Protein AF-V4IT43-F1 (afdb_monomer_lite)

pLDDT: mean 80.07, std 21.95, range [36.62, 98.19]

Secondary structure (DSSP, 8-state):
----PPP---------------------EEEEETTEEEEE-TTPPSSPEEEEEETTEEEEEETTT--EEEE---HHHHHHHHHHHHHHGGG-

Structure (mmCIF, N/CA/C/O backbone):
data_AF-V4IT43-F1
#
_entry.id   AF-V4IT43-F1
#
loop_
_atom_site.group_PDB
_atom_site.id
_atom_site.type_symbol
_atom_site.label_atom_id
_atom_site.label_alt_id
_atom_site.label_comp_id
_atom_site.label_asym_id
_atom_site.label_entity_id
_atom_site.label_seq_id
_atom_site.pdbx_PDB_ins_code
_atom_site.Cartn_x
_atom_site.Cartn_y
_atom_site.Cartn_z
_atom_site.occupancy
_atom_site.B_iso_or_equiv
_atom_site.auth_seq_id
_atom_site.auth_comp_id
_atom_site.auth_asym_id
_atom_site.auth_atom_id
_atom_site.pdbx_PDB_model_num
ATOM 1 N N . MET A 1 1 ? 55.456 -64.786 8.813 1.00 41.16 1 MET A N 1
ATOM 2 C CA . MET A 1 1 ? 55.637 -63.487 8.119 1.00 41.16 1 MET A CA 1
ATOM 3 C C . MET A 1 1 ? 54.254 -62.902 7.818 1.00 41.16 1 MET A C 1
ATOM 5 O O . MET A 1 1 ? 53.315 -63.683 7.744 1.00 41.16 1 MET A O 1
ATOM 9 N N . PRO A 1 2 ? 54.087 -61.571 7.830 1.00 40.28 2 PRO A N 1
ATOM 10 C CA . PRO A 1 2 ? 52.996 -60.909 8.546 1.00 40.28 2 PRO A CA 1
ATOM 11 C C . PRO A 1 2 ? 51.720 -60.626 7.739 1.00 40.28 2 PRO A C 1
ATOM 13 O O . PRO A 1 2 ? 51.755 -60.212 6.588 1.00 40.28 2 PRO A O 1
ATOM 16 N N . ASN A 1 3 ? 50.606 -60.780 8.454 1.00 42.78 3 ASN A N 1
ATOM 17 C CA . ASN A 1 3 ? 49.436 -59.904 8.557 1.00 42.78 3 ASN A CA 1
ATOM 18 C C . ASN A 1 3 ? 49.445 -58.603 7.717 1.00 42.78 3 ASN A C 1
ATOM 20 O O . ASN A 1 3 ? 50.279 -57.728 7.956 1.00 42.78 3 ASN A O 1
ATOM 24 N N . LYS A 1 4 ? 48.414 -58.396 6.885 1.00 51.75 4 LYS A N 1
ATOM 25 C CA . LYS A 1 4 ? 47.802 -57.072 6.674 1.00 51.75 4 LYS A CA 1
ATOM 26 C C . LYS A 1 4 ? 46.316 -57.224 6.319 1.00 51.75 4 LYS A C 1
ATOM 28 O O . LYS A 1 4 ? 45.947 -57.948 5.404 1.00 51.75 4 LYS A O 1
ATOM 33 N N . ARG A 1 5 ? 45.499 -56.559 7.138 1.00 51.50 5 ARG A N 1
ATOM 34 C CA . ARG A 1 5 ? 44.032 -56.452 7.133 1.00 51.50 5 ARG A CA 1
ATOM 35 C C . ARG A 1 5 ? 43.472 -55.984 5.778 1.00 51.50 5 ARG A C 1
ATOM 37 O O . ARG A 1 5 ? 44.201 -55.311 5.049 1.00 51.50 5 ARG A O 1
ATOM 44 N N . PRO A 1 6 ? 42.189 -56.267 5.470 1.00 41.56 6 PRO A N 1
ATOM 45 C CA . PRO A 1 6 ? 41.530 -55.696 4.301 1.00 41.56 6 PRO A CA 1
ATOM 46 C C . PRO A 1 6 ? 41.539 -54.166 4.380 1.00 41.56 6 PRO A C 1
ATOM 48 O O . PRO A 1 6 ? 41.307 -53.579 5.440 1.00 41.56 6 PRO A O 1
ATOM 51 N N . SER A 1 7 ? 41.864 -53.550 3.245 1.00 42.62 7 SER A N 1
ATOM 52 C CA . SER A 1 7 ? 41.902 -52.104 3.057 1.00 42.62 7 SER A CA 1
ATOM 53 C C . SER A 1 7 ? 40.521 -51.509 3.311 1.00 42.62 7 SER A C 1
ATOM 55 O O . SER A 1 7 ? 39.540 -51.892 2.679 1.00 42.62 7 SER A O 1
ATOM 57 N N . SER A 1 8 ? 40.465 -50.582 4.260 1.00 41.47 8 SER A N 1
ATOM 58 C CA . SER A 1 8 ? 39.340 -49.694 4.509 1.00 41.47 8 SER A CA 1
ATOM 59 C C . SER A 1 8 ? 39.145 -48.770 3.309 1.00 41.47 8 SER A C 1
ATOM 61 O O . SER A 1 8 ? 39.887 -47.800 3.167 1.00 41.47 8 SER A O 1
ATOM 63 N N . ASP A 1 9 ? 38.141 -49.041 2.482 1.00 45.88 9 ASP A N 1
ATOM 64 C CA . ASP A 1 9 ? 37.652 -48.085 1.485 1.00 45.88 9 ASP A CA 1
ATOM 65 C C . ASP A 1 9 ? 36.638 -47.133 2.140 1.00 45.88 9 ASP A C 1
ATOM 67 O O . ASP A 1 9 ? 35.435 -47.148 1.899 1.00 45.88 9 ASP A O 1
ATOM 71 N N . ALA A 1 10 ? 37.149 -46.368 3.103 1.00 44.19 10 ALA A N 1
ATOM 72 C CA . ALA A 1 10 ? 36.460 -45.246 3.722 1.00 44.19 10 ALA A CA 1
ATOM 73 C C . ALA A 1 10 ? 37.271 -43.986 3.419 1.00 44.19 10 ALA A C 1
ATOM 75 O O . ALA A 1 10 ? 37.743 -43.289 4.324 1.00 44.19 10 ALA A O 1
ATOM 76 N N . GLU A 1 11 ? 37.482 -43.731 2.127 1.00 39.47 11 GLU A N 1
ATOM 77 C CA . GLU A 1 11 ? 38.011 -42.458 1.685 1.00 39.47 11 GLU A CA 1
ATOM 78 C C . GLU A 1 11 ? 36.895 -41.414 1.715 1.00 39.47 11 GLU A C 1
ATOM 80 O O . GLU A 1 11 ? 35.802 -41.538 1.164 1.00 39.47 11 GLU A O 1
ATOM 85 N N . ARG A 1 12 ? 37.180 -40.399 2.516 1.00 48.41 12 ARG A N 1
ATOM 86 C CA . ARG A 1 12 ? 36.334 -39.264 2.823 1.00 48.41 12 ARG A CA 1
ATOM 87 C C . ARG A 1 12 ? 36.359 -38.291 1.646 1.00 48.41 12 ARG A C 1
ATOM 89 O O . ARG A 1 12 ? 37.419 -38.076 1.071 1.00 48.41 12 ARG A O 1
ATOM 96 N N . ARG A 1 13 ? 35.255 -37.540 1.534 1.00 46.50 13 ARG A N 1
ATOM 97 C CA . ARG A 1 13 ? 35.051 -36.252 0.828 1.00 46.50 13 ARG A CA 1
ATOM 98 C C . ARG A 1 13 ? 34.389 -36.385 -0.543 1.00 46.50 13 ARG A C 1
ATOM 100 O O . ARG A 1 13 ? 35.010 -36.787 -1.512 1.00 46.50 13 ARG A O 1
ATOM 107 N N . GLY A 1 14 ? 33.140 -35.926 -0.619 1.00 36.62 14 GLY A N 1
ATOM 108 C CA . GLY A 1 14 ? 32.460 -35.760 -1.900 1.00 36.62 14 GLY A CA 1
ATOM 109 C C . GLY A 1 14 ? 30.969 -35.461 -1.803 1.00 36.62 14 GLY A C 1
ATOM 110 O O . GLY A 1 14 ? 30.170 -36.232 -2.303 1.00 36.62 14 GLY A O 1
ATOM 111 N N . LEU A 1 15 ? 30.620 -34.329 -1.186 1.00 47.19 15 LEU A N 1
ATOM 112 C CA . LEU A 1 15 ? 29.449 -33.524 -1.553 1.00 47.19 15 LEU A CA 1
ATOM 113 C C . LEU A 1 15 ? 28.049 -34.167 -1.391 1.00 47.19 15 LEU A C 1
ATOM 115 O O . LEU A 1 15 ? 27.368 -34.501 -2.357 1.00 47.19 15 LEU A O 1
ATOM 119 N N . ALA A 1 16 ? 27.548 -34.199 -0.154 1.00 41.62 16 ALA A N 1
ATOM 120 C CA . ALA A 1 16 ? 26.106 -34.174 0.076 1.00 41.62 16 ALA A CA 1
ATOM 121 C C . ALA A 1 16 ? 25.573 -32.777 -0.305 1.00 41.62 16 ALA A C 1
ATOM 123 O O . ALA A 1 16 ? 25.529 -31.875 0.529 1.00 41.62 16 ALA A O 1
ATOM 124 N N . MET A 1 17 ? 25.210 -32.577 -1.577 1.00 47.16 17 MET A N 1
ATOM 125 C CA . MET A 1 17 ? 24.348 -31.459 -1.972 1.00 47.16 17 MET A CA 1
ATOM 126 C C . MET A 1 17 ? 22.928 -31.792 -1.532 1.00 47.16 17 MET A C 1
ATOM 128 O O . MET A 1 17 ? 22.118 -32.314 -2.297 1.00 47.16 17 MET A O 1
ATOM 132 N N . THR A 1 18 ? 22.636 -31.511 -0.268 1.00 47.00 18 THR A N 1
ATOM 133 C CA . THR A 1 18 ? 21.271 -31.381 0.224 1.00 47.00 18 THR A CA 1
ATOM 134 C C . THR A 1 18 ? 20.622 -30.274 -0.603 1.00 47.00 18 THR A C 1
ATOM 136 O O . THR A 1 18 ? 20.886 -29.095 -0.370 1.00 47.00 18 THR A O 1
ATOM 139 N N . LEU A 1 19 ? 19.826 -3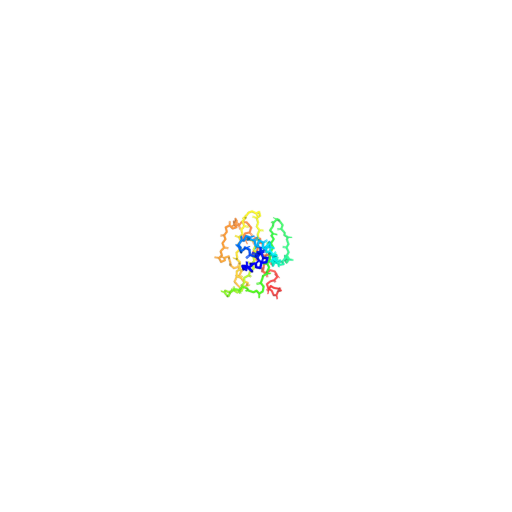0.631 -1.615 1.00 54.12 19 LEU A N 1
ATOM 140 C CA . LEU A 1 19 ? 18.935 -29.677 -2.267 1.00 54.12 19 LEU A CA 1
ATOM 141 C C . LEU A 1 19 ? 17.976 -29.197 -1.183 1.00 54.12 19 LEU A C 1
ATOM 143 O O . LEU A 1 19 ? 17.057 -29.908 -0.775 1.00 54.12 19 LEU A O 1
ATOM 147 N N . GLY A 1 20 ? 18.297 -28.023 -0.643 1.00 39.94 20 GLY A N 1
ATOM 148 C CA . GLY A 1 20 ? 17.538 -27.366 0.395 1.00 39.94 20 GLY A CA 1
ATOM 149 C C . GLY A 1 20 ? 16.092 -27.275 -0.046 1.00 39.94 20 GLY A C 1
ATOM 150 O O . GLY A 1 20 ? 15.771 -26.720 -1.095 1.00 39.94 20 GLY A O 1
ATOM 151 N N . THR A 1 21 ? 15.210 -27.837 0.768 1.00 50.62 21 THR A N 1
ATOM 152 C CA . THR A 1 21 ? 13.797 -27.505 0.744 1.00 50.62 21 THR A CA 1
ATOM 153 C C . THR A 1 21 ? 13.697 -26.029 1.117 1.00 50.62 21 THR A C 1
ATOM 155 O O . THR A 1 21 ? 13.566 -25.687 2.293 1.00 50.62 21 THR A O 1
ATOM 158 N N . THR A 1 22 ? 13.798 -25.128 0.139 1.00 51.94 22 THR A N 1
ATOM 159 C CA . THR A 1 22 ? 13.347 -23.754 0.332 1.00 51.94 22 THR A CA 1
ATOM 160 C C . THR A 1 22 ? 11.846 -23.860 0.523 1.00 51.94 22 THR A C 1
ATOM 162 O O . THR A 1 22 ? 11.087 -23.920 -0.445 1.00 51.94 22 THR A O 1
ATOM 165 N N . ARG A 1 23 ? 11.404 -23.965 1.781 1.00 54.81 23 ARG A N 1
ATOM 166 C CA . ARG A 1 23 ? 10.026 -23.649 2.132 1.00 54.81 23 ARG A CA 1
ATOM 167 C C . ARG A 1 23 ? 9.828 -22.220 1.640 1.00 54.81 23 ARG A C 1
ATOM 169 O O . ARG A 1 23 ? 10.339 -21.288 2.249 1.00 54.81 23 ARG A O 1
ATOM 176 N N . HIS A 1 24 ? 9.176 -22.067 0.491 1.00 58.53 24 HIS A N 1
ATOM 177 C CA . HIS A 1 24 ? 8.533 -20.814 0.142 1.00 58.53 24 HIS A CA 1
ATOM 178 C C . HIS A 1 24 ? 7.625 -20.51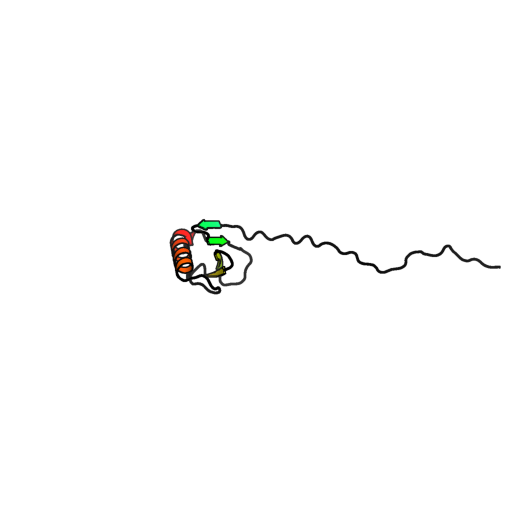2 1.331 1.00 58.53 24 HIS A C 1
ATOM 180 O O . HIS A 1 24 ? 6.627 -21.205 1.504 1.00 58.53 24 HIS A O 1
ATOM 186 N N . SER A 1 25 ? 7.997 -19.565 2.191 1.00 57.88 25 SER A N 1
ATOM 187 C CA . SER A 1 25 ? 7.002 -18.915 3.037 1.00 57.88 25 SER A CA 1
ATOM 188 C C . SER A 1 25 ? 6.033 -18.259 2.061 1.00 57.88 25 SER A C 1
ATOM 190 O O . SER A 1 25 ? 6.454 -17.354 1.334 1.00 57.88 25 SER A O 1
ATOM 192 N N . PRO A 1 26 ? 4.785 -18.738 1.935 1.00 64.50 26 PRO A N 1
ATOM 193 C CA . PRO A 1 26 ? 3.844 -18.069 1.067 1.00 64.50 26 PRO A CA 1
ATOM 194 C C . PRO A 1 26 ? 3.505 -16.771 1.787 1.00 64.50 26 PRO A C 1
ATOM 196 O O . PRO A 1 26 ? 2.877 -16.822 2.835 1.00 64.50 26 PRO A O 1
ATOM 199 N N . MET A 1 27 ? 3.955 -15.617 1.292 1.00 77.31 27 MET A N 1
ATOM 200 C CA . MET A 1 27 ? 3.328 -14.360 1.698 1.00 77.31 27 MET A CA 1
ATOM 201 C C . MET A 1 27 ? 1.880 -14.439 1.199 1.00 77.31 27 MET A C 1
ATOM 203 O O . MET A 1 27 ? 1.698 -14.407 -0.027 1.00 77.31 27 MET A O 1
ATOM 207 N N . PRO A 1 28 ? 0.881 -14.662 2.079 1.00 87.31 28 PRO A N 1
ATOM 208 C CA . PRO A 1 28 ? -0.488 -14.872 1.643 1.00 87.31 28 PRO A CA 1
ATOM 209 C C . PRO A 1 28 ? -0.982 -13.641 0.885 1.00 87.31 28 PRO A C 1
ATOM 211 O O . PRO A 1 28 ? -0.741 -12.500 1.281 1.00 87.31 28 PRO A O 1
ATOM 214 N N . GLU A 1 29 ? -1.657 -13.892 -0.232 1.00 93.56 29 GLU A N 1
ATOM 215 C CA . GLU A 1 29 ? -2.380 -12.865 -0.972 1.00 93.56 29 GLU A CA 1
ATOM 216 C C . GLU A 1 29 ? -3.695 -12.584 -0.247 1.00 93.56 29 GLU A C 1
ATOM 218 O O . GLU A 1 29 ? -4.487 -13.499 -0.033 1.00 93.56 29 GLU A O 1
ATOM 223 N N . ILE A 1 30 ? -3.908 -11.325 0.133 1.00 93.62 30 ILE A N 1
ATOM 224 C CA . ILE A 1 30 ? -5.172 -10.859 0.712 1.00 93.62 30 ILE A CA 1
ATOM 225 C C . ILE A 1 30 ? -6.177 -10.622 -0.412 1.00 93.62 30 ILE A C 1
ATOM 227 O O . ILE A 1 30 ? -7.313 -11.085 -0.361 1.00 93.62 30 ILE A O 1
ATOM 231 N N . THR A 1 31 ? -5.760 -9.870 -1.431 1.00 96.88 31 THR A N 1
ATOM 232 C CA . THR A 1 31 ? -6.636 -9.456 -2.525 1.00 96.88 31 THR A CA 1
ATOM 233 C C . THR A 1 31 ? -5.846 -9.085 -3.772 1.00 96.88 31 THR A C 1
ATOM 235 O O . THR A 1 31 ? -4.629 -8.867 -3.735 1.00 96.88 31 THR A O 1
ATOM 238 N N . ARG A 1 32 ? -6.571 -8.959 -4.883 1.00 97.38 32 ARG A N 1
ATOM 239 C CA . ARG A 1 32 ? -6.045 -8.527 -6.169 1.00 97.38 32 ARG A CA 1
ATOM 240 C C . ARG A 1 32 ? -7.054 -7.693 -6.936 1.00 97.38 32 ARG A C 1
ATOM 242 O O . ARG A 1 32 ? -8.199 -8.097 -7.118 1.00 97.38 32 ARG A O 1
ATOM 249 N N . PHE A 1 33 ? -6.596 -6.570 -7.472 1.00 97.50 33 PHE A N 1
ATOM 250 C CA . PHE A 1 33 ? -7.416 -5.656 -8.262 1.00 97.50 33 PHE A CA 1
ATOM 251 C C . PHE A 1 33 ? -6.560 -4.888 -9.266 1.00 97.50 33 PHE A C 1
ATOM 253 O O . PHE A 1 33 ? -5.438 -4.511 -8.966 1.00 97.50 33 PHE A O 1
ATOM 260 N N . TYR A 1 34 ? -7.060 -4.655 -10.483 1.00 96.38 34 TYR A N 1
ATOM 261 C CA . TYR A 1 34 ? -6.344 -3.895 -11.527 1.00 96.38 34 TYR A CA 1
ATOM 262 C C . TYR A 1 34 ? -4.884 -4.348 -11.782 1.00 96.38 34 TYR A C 1
ATOM 264 O O . TYR A 1 34 ? -4.039 -3.544 -12.162 1.00 96.38 34 TYR A O 1
ATOM 272 N N . GLY A 1 35 ? -4.574 -5.633 -11.561 1.00 96.50 35 GLY A N 1
ATOM 273 C CA . GLY A 1 35 ? -3.212 -6.181 -11.665 1.00 96.50 35 GLY A CA 1
ATOM 274 C C . GLY A 1 35 ? -2.305 -5.915 -10.454 1.00 96.50 35 GLY A C 1
ATOM 275 O O . GLY A 1 35 ? -1.150 -6.332 -10.470 1.00 96.50 35 GLY A O 1
ATOM 276 N N . ILE A 1 36 ? -2.820 -5.248 -9.421 1.00 98.19 36 ILE A N 1
ATOM 277 C CA . ILE A 1 36 ? -2.180 -5.022 -8.125 1.00 98.19 36 ILE A CA 1
ATOM 278 C C . ILE A 1 36 ? -2.502 -6.202 -7.210 1.00 98.19 36 ILE A C 1
ATOM 280 O O . ILE A 1 36 ? -3.650 -6.638 -7.149 1.00 98.19 36 ILE A O 1
ATOM 284 N N . ILE A 1 37 ? -1.496 -6.715 -6.510 1.00 98.00 37 ILE A N 1
ATOM 285 C CA . ILE A 1 37 ? -1.614 -7.812 -5.545 1.00 98.00 37 ILE A CA 1
ATOM 286 C C . ILE A 1 37 ? -1.259 -7.269 -4.174 1.00 98.00 37 ILE A C 1
ATOM 288 O O . ILE A 1 37 ? -0.161 -6.731 -4.022 1.00 98.00 37 ILE A O 1
ATOM 292 N N . ILE A 1 38 ? -2.137 -7.457 -3.192 1.00 97.31 38 ILE A N 1
ATOM 293 C CA . ILE A 1 38 ? -1.836 -7.130 -1.802 1.00 97.31 38 ILE A CA 1
ATOM 294 C C . ILE A 1 38 ? -1.474 -8.394 -1.034 1.00 97.31 38 ILE A C 1
ATOM 296 O O . ILE A 1 38 ? -2.182 -9.401 -1.109 1.00 97.31 38 ILE A O 1
ATOM 300 N N . LYS A 1 39 ? -0.369 -8.336 -0.294 1.00 94.31 39 LYS A N 1
ATOM 301 C CA . LYS A 1 39 ? 0.124 -9.425 0.548 1.00 94.31 39 LYS A CA 1
ATOM 302 C C . LYS A 1 39 ? 0.465 -8.900 1.934 1.00 94.31 39 LYS A C 1
ATOM 304 O O . LYS A 1 39 ? 0.962 -7.784 2.055 1.00 94.31 39 LYS A O 1
ATOM 309 N N . LEU A 1 40 ? 0.263 -9.726 2.951 1.00 89.38 40 LEU A N 1
ATOM 310 C CA . LEU A 1 40 ? 0.582 -9.392 4.339 1.00 89.38 40 LEU A CA 1
ATOM 311 C C . LEU A 1 40 ? 1.439 -10.489 4.959 1.00 89.38 40 LEU A C 1
ATOM 313 O O . LEU A 1 40 ? 1.182 -11.673 4.743 1.00 89.38 40 LEU A O 1
ATOM 317 N N . PHE A 1 41 ? 2.453 -10.103 5.730 1.00 80.69 41 PHE A N 1
ATOM 318 C CA . PHE A 1 41 ? 3.322 -11.036 6.434 1.00 80.69 41 PHE A CA 1
ATOM 319 C C . PHE A 1 41 ? 3.410 -10.664 7.916 1.00 80.69 41 PHE A C 1
ATOM 321 O O . PHE A 1 41 ? 3.981 -9.648 8.289 1.00 80.69 41 PHE A O 1
ATOM 328 N N . PHE A 1 42 ? 2.871 -11.526 8.780 1.00 66.25 42 PHE A N 1
ATOM 329 C CA . PHE A 1 42 ? 2.776 -11.299 10.230 1.00 66.25 42 PHE A CA 1
ATOM 330 C C . PHE A 1 42 ? 4.101 -11.478 11.001 1.00 66.25 42 PHE A C 1
ATOM 332 O O . PHE A 1 42 ? 4.090 -11.664 12.215 1.00 66.25 42 PHE A O 1
ATOM 339 N N . GLY A 1 43 ? 5.245 -11.474 10.317 1.00 66.25 43 GLY A N 1
ATOM 340 C CA . GLY A 1 43 ? 6.556 -11.738 10.918 1.00 66.25 43 GLY A CA 1
ATOM 341 C C . GLY A 1 43 ? 7.611 -10.677 10.634 1.00 66.25 43 GLY A C 1
ATOM 342 O O . GLY A 1 43 ? 8.781 -10.938 10.908 1.00 66.25 43 GLY A O 1
ATOM 343 N N . ASP A 1 44 ? 7.224 -9.538 10.062 1.00 64.31 44 ASP A N 1
ATOM 344 C CA . ASP A 1 44 ? 8.165 -8.489 9.690 1.00 64.31 44 ASP A CA 1
ATOM 345 C C . ASP A 1 44 ? 8.352 -7.432 10.786 1.00 64.31 44 ASP A C 1
ATOM 347 O O . ASP A 1 44 ? 7.540 -7.282 11.704 1.00 64.31 44 ASP A O 1
ATOM 351 N N . HIS A 1 45 ? 9.489 -6.743 10.728 1.00 74.19 45 HIS A N 1
ATOM 352 C CA . HIS A 1 45 ? 9.888 -5.756 11.729 1.00 74.19 45 HIS A CA 1
ATOM 353 C C . HIS A 1 45 ? 8.972 -4.51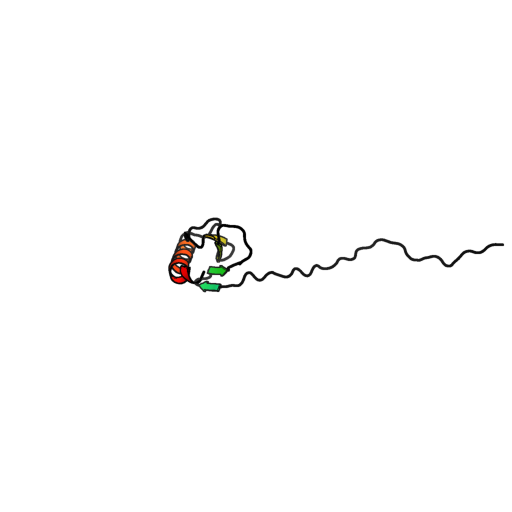4 11.728 1.00 74.19 45 HIS A C 1
ATOM 355 O O . HIS A 1 45 ? 8.392 -4.189 10.694 1.00 74.19 45 HIS A O 1
ATOM 361 N N . PRO A 1 46 ? 8.870 -3.778 12.856 1.00 76.44 46 PRO A N 1
ATOM 362 C CA . PRO A 1 46 ? 8.128 -2.520 12.905 1.00 76.44 46 PRO A CA 1
ATOM 363 C C . PRO A 1 46 ? 8.655 -1.480 11.895 1.00 76.44 46 PRO A C 1
ATOM 365 O O . PRO A 1 46 ? 9.875 -1.398 11.710 1.00 76.44 46 PRO A O 1
AT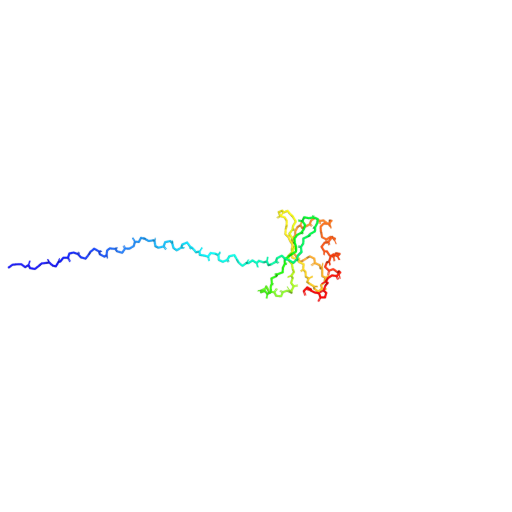OM 368 N N . PRO A 1 47 ? 7.781 -0.629 11.326 1.00 84.56 47 PRO A N 1
ATOM 369 C CA . PRO A 1 47 ? 6.334 -0.570 11.561 1.00 84.56 47 PRO A CA 1
ATOM 370 C C . PRO A 1 47 ? 5.554 -1.688 10.836 1.00 84.56 47 PRO A C 1
ATOM 372 O O . PRO A 1 47 ? 6.050 -2.238 9.847 1.00 84.56 47 PRO A O 1
ATOM 375 N N . PRO A 1 48 ? 4.337 -2.036 11.304 1.00 90.00 48 PRO A N 1
ATOM 376 C CA . PRO A 1 48 ? 3.445 -2.946 10.587 1.00 90.00 48 PRO A CA 1
ATOM 377 C C . PRO A 1 48 ? 3.185 -2.455 9.160 1.00 90.00 48 PRO A C 1
ATOM 379 O O . PRO A 1 48 ? 2.788 -1.308 8.951 1.00 90.00 48 PRO A O 1
ATOM 382 N N . HIS A 1 49 ? 3.399 -3.323 8.175 1.00 93.19 49 HIS A N 1
ATOM 383 C CA . HIS A 1 49 ? 3.257 -2.962 6.771 1.00 93.19 49 HIS A CA 1
ATOM 384 C C . HIS A 1 49 ? 2.679 -4.100 5.930 1.00 93.19 49 HIS A C 1
ATOM 386 O O . HIS A 1 49 ? 2.800 -5.279 6.263 1.00 93.19 49 HIS A O 1
ATOM 392 N N . PHE A 1 50 ? 2.080 -3.736 4.797 1.00 94.94 50 PHE A N 1
ATOM 393 C CA . PHE A 1 50 ? 1.666 -4.675 3.760 1.00 94.94 50 PHE A CA 1
ATOM 394 C C . PHE A 1 50 ? 2.435 -4.428 2.459 1.00 94.94 50 PHE A C 1
ATOM 396 O O . PHE A 1 50 ? 2.930 -3.332 2.190 1.00 94.94 50 PHE A O 1
ATOM 403 N N . HIS A 1 51 ? 2.521 -5.461 1.624 1.00 95.69 51 HIS A N 1
ATOM 404 C CA . HIS A 1 51 ? 3.166 -5.390 0.319 1.00 95.69 51 HIS A CA 1
ATOM 405 C C . HIS A 1 51 ? 2.132 -5.190 -0.781 1.00 95.69 51 HIS A C 1
ATOM 407 O O . HIS A 1 51 ? 1.153 -5.935 -0.864 1.00 95.69 51 HIS A O 1
ATOM 413 N N . ALA A 1 52 ? 2.409 -4.263 -1.692 1.00 97.56 52 ALA A N 1
ATOM 414 C CA . ALA A 1 52 ? 1.683 -4.108 -2.942 1.00 97.56 52 ALA A CA 1
ATOM 415 C C . ALA A 1 52 ? 2.601 -4.412 -4.133 1.00 97.56 52 ALA A C 1
ATOM 417 O O . ALA A 1 52 ? 3.681 -3.836 -4.267 1.00 97.56 52 ALA A O 1
ATOM 418 N N . VAL A 1 53 ? 2.156 -5.302 -5.018 1.00 97.69 53 VAL A N 1
ATOM 419 C CA . VAL A 1 53 ? 2.900 -5.723 -6.216 1.00 97.69 53 VAL A CA 1
ATOM 420 C C . VAL A 1 53 ? 2.126 -5.329 -7.466 1.00 97.69 53 VAL A C 1
ATOM 422 O O . VAL A 1 53 ? 0.956 -5.682 -7.581 1.00 97.69 53 VAL A O 1
ATOM 425 N N . TYR A 1 54 ? 2.765 -4.645 -8.418 1.00 97.81 54 TYR A N 1
ATOM 426 C CA . TYR A 1 54 ? 2.172 -4.274 -9.708 1.00 97.81 54 TYR A CA 1
ATOM 427 C C . TYR A 1 54 ? 3.156 -4.526 -10.857 1.00 97.81 54 TYR A C 1
ATOM 429 O O . TYR A 1 54 ? 4.075 -3.741 -11.104 1.00 97.81 54 TYR A O 1
ATOM 437 N N . GLY A 1 55 ? 2.962 -5.634 -11.576 1.00 95.75 55 GLY A N 1
ATOM 438 C CA . GLY A 1 55 ? 3.934 -6.106 -12.565 1.00 95.75 55 GLY A CA 1
ATOM 439 C C . GLY A 1 55 ? 5.258 -6.477 -11.891 1.00 95.75 55 GLY A C 1
ATOM 440 O O . GLY A 1 55 ? 5.273 -7.308 -10.989 1.00 95.75 55 GLY A O 1
ATOM 441 N N . GLU A 1 56 ? 6.351 -5.844 -12.315 1.00 95.62 56 GLU A N 1
ATOM 442 C CA . GLU A 1 56 ? 7.695 -6.028 -11.735 1.00 95.62 56 GLU A CA 1
ATOM 443 C C . GLU A 1 56 ? 7.969 -5.107 -10.532 1.00 95.62 56 GLU A C 1
ATOM 445 O O . GLU A 1 56 ? 9.001 -5.226 -9.875 1.00 95.62 56 GLU A O 1
ATOM 450 N N . ARG A 1 57 ? 7.047 -4.182 -10.244 1.00 96.75 57 ARG A N 1
ATOM 451 C CA . ARG A 1 57 ? 7.194 -3.164 -9.202 1.00 96.75 57 ARG A CA 1
ATOM 452 C C . ARG A 1 57 ? 6.625 -3.646 -7.882 1.00 96.75 57 ARG A C 1
ATOM 454 O O . ARG A 1 57 ? 5.571 -4.285 -7.858 1.00 96.75 57 ARG A O 1
ATOM 461 N N . ASN A 1 58 ? 7.281 -3.268 -6.793 1.00 96.50 58 ASN A N 1
ATOM 462 C CA . ASN A 1 58 ? 6.885 -3.629 -5.437 1.00 96.50 58 ASN A CA 1
ATOM 463 C C . ASN A 1 58 ? 6.909 -2.391 -4.544 1.00 96.50 58 ASN A C 1
ATOM 465 O O . ASN A 1 58 ? 7.679 -1.460 -4.782 1.00 96.50 58 ASN A O 1
ATOM 469 N N . ALA A 1 59 ? 6.071 -2.391 -3.515 1.00 96.88 59 ALA A N 1
ATOM 470 C CA . ALA A 1 59 ? 6.085 -1.366 -2.489 1.00 96.88 59 ALA A CA 1
ATOM 471 C C . ALA A 1 59 ? 5.621 -1.892 -1.135 1.00 96.88 59 ALA A C 1
ATOM 473 O O . ALA A 1 59 ? 4.806 -2.814 -1.069 1.00 96.88 59 ALA A O 1
ATOM 474 N N . LEU A 1 60 ? 6.132 -1.255 -0.086 1.00 95.75 60 LEU A N 1
ATOM 475 C CA . LEU A 1 60 ? 5.726 -1.419 1.303 1.00 95.75 60 LEU A CA 1
ATOM 476 C C . LEU A 1 60 ? 4.863 -0.229 1.699 1.00 95.75 60 LEU A C 1
ATOM 478 O O . LEU A 1 60 ? 5.239 0.919 1.449 1.00 95.75 60 LEU A O 1
ATOM 482 N N . PHE A 1 61 ? 3.728 -0.507 2.320 1.00 96.38 61 PHE A N 1
ATOM 483 C CA . PHE A 1 61 ? 2.819 0.503 2.840 1.00 96.38 61 PHE A CA 1
ATOM 484 C C . PHE A 1 61 ? 2.641 0.303 4.330 1.00 96.38 61 PHE A C 1
ATOM 486 O O . PHE A 1 61 ? 2.365 -0.810 4.772 1.00 96.38 61 PHE A O 1
ATOM 493 N N . ASP A 1 62 ? 2.782 1.387 5.075 1.00 95.00 62 ASP A N 1
ATOM 494 C CA . ASP A 1 62 ? 2.500 1.422 6.501 1.00 95.00 62 ASP A CA 1
ATOM 495 C C . ASP A 1 62 ? 0.996 1.203 6.736 1.00 95.00 62 ASP A C 1
ATOM 497 O O . ASP A 1 62 ? 0.166 1.831 6.076 1.00 95.00 62 ASP A O 1
ATOM 501 N N . ILE A 1 63 ? 0.627 0.289 7.636 1.00 93.31 63 ILE A N 1
ATOM 502 C CA . ILE A 1 63 ? -0.787 -0.054 7.878 1.00 93.31 63 ILE A CA 1
ATOM 503 C C . ILE A 1 63 ? -1.527 1.071 8.618 1.00 93.31 63 ILE A C 1
ATOM 505 O O . ILE A 1 63 ? -2.732 1.235 8.431 1.00 93.31 63 ILE A O 1
ATOM 509 N N . GLU A 1 64 ? -0.839 1.876 9.432 1.00 92.69 64 GLU A N 1
ATOM 510 C CA . GLU A 1 64 ? -1.472 2.932 10.232 1.00 92.69 64 GLU A CA 1
ATOM 511 C C . GLU A 1 64 ? -1.682 4.218 9.42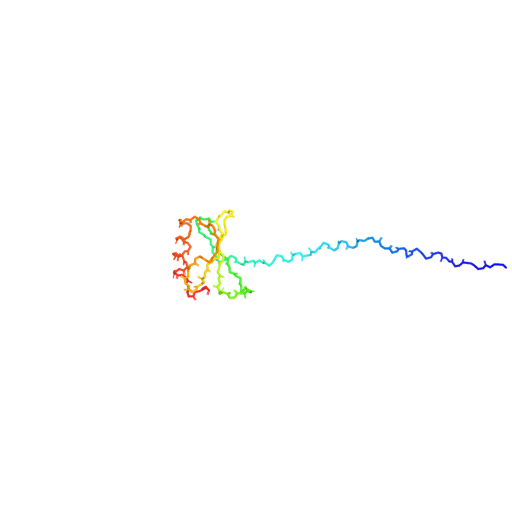2 1.00 92.69 64 GLU A C 1
ATOM 513 O O . GLU A 1 64 ? -2.742 4.842 9.480 1.00 92.69 64 GLU A O 1
A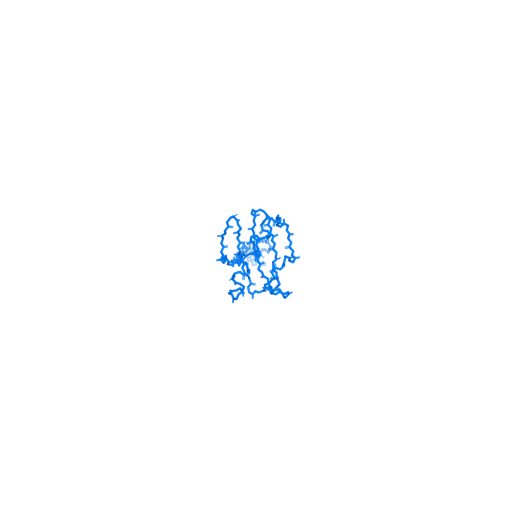TOM 518 N N . THR A 1 65 ? -0.678 4.616 8.646 1.00 95.50 65 THR A N 1
ATOM 519 C CA . THR A 1 65 ? -0.670 5.874 7.885 1.00 95.50 65 THR A CA 1
ATOM 520 C C . THR A 1 65 ? -1.089 5.700 6.429 1.00 95.50 65 THR A C 1
ATOM 522 O O . THR A 1 65 ? -1.470 6.678 5.786 1.00 95.50 65 THR A O 1
ATOM 525 N N . LEU A 1 66 ? -1.037 4.472 5.896 1.00 95.50 66 LEU A N 1
ATOM 526 C CA . LEU A 1 66 ? -1.283 4.142 4.485 1.00 95.50 66 LEU A CA 1
ATOM 527 C C . LEU A 1 66 ? -0.316 4.825 3.506 1.00 95.50 66 LEU A C 1
ATOM 529 O O . LEU A 1 66 ? -0.551 4.847 2.288 1.00 95.50 66 LEU A O 1
ATOM 533 N N . GLU A 1 67 ? 0.783 5.369 4.027 1.00 96.06 67 GLU A N 1
ATOM 534 C CA . GLU A 1 67 ? 1.860 5.944 3.240 1.00 96.06 67 GLU A CA 1
ATOM 535 C C . GLU A 1 67 ? 2.793 4.847 2.727 1.00 96.06 67 GLU A C 1
ATOM 537 O O . GLU A 1 67 ? 3.030 3.823 3.372 1.00 96.06 67 GLU A O 1
ATOM 542 N N . MET A 1 68 ? 3.341 5.062 1.531 1.00 96.44 68 MET A N 1
ATOM 543 C CA . MET A 1 68 ? 4.333 4.150 0.977 1.00 96.44 68 MET A CA 1
ATOM 544 C C . MET A 1 68 ? 5.689 4.405 1.642 1.00 96.44 68 MET A C 1
ATOM 546 O O . MET A 1 68 ? 6.286 5.460 1.425 1.00 96.44 68 MET A O 1
ATOM 550 N N . ILE A 1 69 ? 6.185 3.420 2.388 1.00 95.38 69 ILE A N 1
ATOM 551 C CA . ILE A 1 69 ? 7.482 3.456 3.076 1.00 95.38 69 ILE A CA 1
ATOM 552 C C . ILE A 1 69 ? 8.617 3.288 2.060 1.00 95.38 69 ILE A C 1
ATOM 554 O O . ILE A 1 69 ? 9.583 4.048 2.041 1.00 95.38 69 ILE A O 1
ATOM 558 N N . GLU A 1 70 ? 8.484 2.291 1.185 1.00 95.38 70 GLU A N 1
ATOM 559 C CA . GLU A 1 70 ? 9.489 1.926 0.190 1.00 95.38 70 GLU A CA 1
ATOM 560 C C . GLU A 1 70 ? 8.810 1.443 -1.090 1.00 95.38 70 GLU A C 1
ATOM 562 O O . GLU A 1 70 ? 7.712 0.888 -1.053 1.00 95.38 70 GLU A O 1
ATOM 567 N N . GLY A 1 71 ? 9.467 1.641 -2.231 1.00 96.56 71 GLY A N 1
ATOM 568 C CA . GLY A 1 71 ? 9.052 1.075 -3.507 1.00 96.56 71 GLY A CA 1
ATOM 569 C C . GLY A 1 71 ? 8.912 2.097 -4.622 1.00 96.56 71 GLY A C 1
ATOM 570 O O . GLY A 1 71 ? 9.168 3.293 -4.471 1.00 96.56 71 GLY A O 1
ATOM 571 N N . ASP A 1 72 ? 8.490 1.609 -5.780 1.00 97.69 72 ASP A N 1
ATOM 572 C CA . ASP A 1 72 ? 8.527 2.358 -7.036 1.00 97.69 72 ASP A CA 1
ATOM 573 C C . ASP A 1 72 ? 7.195 2.317 -7.798 1.00 97.69 72 ASP A C 1
ATOM 575 O O . ASP A 1 72 ? 7.129 2.584 -9.008 1.00 97.69 72 ASP A O 1
ATOM 579 N N . LEU A 1 73 ? 6.098 2.029 -7.087 1.00 98.06 73 LEU A N 1
ATOM 580 C CA . LEU A 1 73 ? 4.770 2.021 -7.687 1.00 98.06 73 LEU A CA 1
ATOM 581 C C . LEU A 1 73 ? 4.476 3.356 -8.395 1.00 98.06 73 LEU A C 1
ATOM 583 O O . LEU A 1 73 ? 4.726 4.438 -7.845 1.00 98.06 73 LEU A O 1
ATOM 587 N N . PRO A 1 74 ? 3.920 3.316 -9.620 1.00 97.56 74 PRO A N 1
ATOM 588 C CA . PRO A 1 74 ? 3.537 4.528 -10.325 1.00 97.56 74 PRO A CA 1
ATOM 589 C C . PRO A 1 74 ? 2.424 5.259 -9.553 1.00 97.56 74 PRO A C 1
ATOM 591 O O . PRO A 1 74 ? 1.626 4.605 -8.875 1.00 97.56 74 PRO A O 1
ATOM 594 N N . PRO A 1 75 ? 2.294 6.595 -9.690 1.00 97.44 75 PRO A N 1
ATOM 595 C CA . PRO A 1 75 ? 1.352 7.395 -8.897 1.00 97.44 75 PRO A CA 1
ATOM 596 C C . PRO A 1 75 ? -0.092 6.877 -8.906 1.00 97.44 75 PRO A C 1
ATOM 598 O O . PRO A 1 75 ? -0.767 6.884 -7.881 1.00 97.44 75 PRO A O 1
ATOM 601 N N . ARG A 1 76 ? -0.557 6.359 -10.050 1.00 97.25 76 ARG A N 1
ATOM 602 C CA . ARG A 1 76 ? -1.897 5.770 -10.168 1.00 97.25 76 ARG A CA 1
ATOM 603 C C . ARG A 1 76 ? -2.061 4.498 -9.331 1.00 97.25 76 ARG A C 1
ATOM 605 O O . ARG A 1 76 ? -3.099 4.339 -8.703 1.00 97.25 76 ARG A O 1
ATOM 612 N N . ALA A 1 77 ? -1.066 3.611 -9.322 1.00 98.00 77 ALA A N 1
ATOM 613 C CA . ALA A 1 77 ? -1.119 2.386 -8.524 1.00 98.00 77 ALA A CA 1
ATOM 614 C C . ALA A 1 77 ? -1.058 2.710 -7.026 1.00 98.00 77 ALA A C 1
ATOM 616 O O . ALA A 1 77 ? -1.853 2.167 -6.273 1.00 98.00 77 ALA A O 1
ATOM 617 N N . LYS A 1 78 ? -0.205 3.665 -6.621 1.00 98.06 78 LYS A N 1
ATOM 618 C CA . LYS A 1 78 ? -0.163 4.177 -5.240 1.00 98.06 78 LYS A CA 1
ATOM 619 C C . LYS A 1 78 ? -1.540 4.647 -4.771 1.00 98.06 78 LYS A C 1
ATOM 621 O O . LYS A 1 78 ? -2.016 4.185 -3.747 1.00 98.06 78 LYS A O 1
ATOM 626 N N . LYS A 1 79 ? -2.210 5.491 -5.568 1.00 97.62 79 LYS A N 1
ATOM 627 C CA . LYS A 1 79 ? -3.554 5.998 -5.251 1.00 97.62 79 LYS A CA 1
ATOM 628 C C . LYS A 1 79 ? -4.574 4.872 -5.072 1.00 97.62 79 LYS A C 1
ATOM 630 O O . LYS A 1 79 ? -5.303 4.882 -4.093 1.00 97.62 79 LYS A O 1
ATOM 635 N N . LEU A 1 80 ? -4.593 3.896 -5.983 1.00 98.06 80 LEU A N 1
ATOM 636 C CA . LEU A 1 80 ? -5.509 2.751 -5.903 1.00 98.06 80 LEU A CA 1
ATOM 637 C C . LEU A 1 80 ? -5.248 1.879 -4.668 1.00 98.06 80 LEU A C 1
ATOM 639 O O . LEU A 1 80 ? -6.194 1.400 -4.054 1.00 98.06 80 LEU A O 1
ATOM 643 N N . VAL A 1 81 ? -3.978 1.680 -4.305 1.00 98.12 81 VAL A N 1
ATOM 644 C CA . VAL A 1 81 ? -3.599 0.944 -3.093 1.00 98.12 81 VAL A CA 1
ATOM 645 C C . VAL A 1 81 ? -4.054 1.688 -1.843 1.00 98.12 81 VAL A C 1
ATOM 647 O O . VAL A 1 81 ? -4.692 1.072 -1.000 1.00 98.12 81 VAL A O 1
ATOM 650 N N . SER A 1 82 ? -3.788 2.993 -1.733 1.00 97.12 82 SER A N 1
ATOM 651 C CA . SER A 1 82 ? -4.208 3.788 -0.573 1.00 97.12 82 SER A CA 1
ATOM 652 C C . SER A 1 82 ? -5.733 3.894 -0.456 1.00 97.12 82 SER A C 1
ATOM 654 O O . SER A 1 82 ? -6.256 3.813 0.649 1.00 97.12 82 SER A O 1
ATOM 656 N N . GLU A 1 83 ? -6.461 4.029 -1.572 1.00 97.62 83 GLU A N 1
ATOM 657 C CA . GLU A 1 83 ? -7.935 4.017 -1.587 1.00 97.62 83 GLU A CA 1
ATOM 658 C C . GLU A 1 83 ? -8.488 2.684 -1.081 1.00 97.62 83 GLU A C 1
ATOM 660 O O . GLU A 1 83 ? -9.363 2.668 -0.220 1.00 97.62 83 GLU A O 1
ATOM 665 N N . TRP A 1 84 ? -7.946 1.567 -1.575 1.00 97.62 84 TRP A N 1
ATOM 666 C CA . TRP A 1 84 ? -8.309 0.249 -1.069 1.00 97.62 84 TRP A CA 1
ATOM 667 C C . TRP A 1 84 ? -7.961 0.112 0.418 1.00 97.62 84 TRP A C 1
ATOM 669 O O . TRP A 1 84 ? -8.816 -0.256 1.212 1.00 97.62 84 TRP A O 1
ATOM 679 N N . ALA A 1 85 ? -6.742 0.462 0.826 1.00 97.06 85 ALA A N 1
ATOM 680 C CA . ALA A 1 85 ? -6.313 0.289 2.207 1.00 97.06 85 ALA A CA 1
ATOM 681 C C . ALA A 1 85 ? -7.110 1.168 3.183 1.00 97.06 85 ALA A C 1
ATOM 683 O O . ALA A 1 85 ? -7.341 0.747 4.306 1.00 97.06 85 ALA A O 1
ATOM 684 N N . THR A 1 86 ? -7.595 2.336 2.745 1.00 97.38 86 THR A N 1
ATOM 685 C CA . THR A 1 86 ? -8.481 3.199 3.548 1.00 97.38 86 THR A CA 1
ATOM 686 C C . THR A 1 86 ? -9.815 2.514 3.839 1.00 97.38 86 THR A C 1
ATOM 688 O O . THR A 1 86 ? -10.309 2.587 4.959 1.00 97.38 86 THR A O 1
ATOM 691 N N . GLU A 1 87 ? -10.394 1.834 2.847 1.00 97.06 87 GLU A N 1
ATOM 692 C CA . GLU A 1 87 ? -11.676 1.135 2.999 1.00 97.06 87 GLU A CA 1
ATOM 693 C C . GLU A 1 87 ? -11.563 -0.083 3.933 1.00 97.06 87 GLU A C 1
ATOM 695 O O . GLU A 1 87 ? -12.492 -0.374 4.681 1.00 97.06 87 GLU A O 1
ATOM 700 N N . TYR A 1 88 ? -10.420 -0.777 3.914 1.00 95.62 88 TYR A N 1
ATOM 701 C CA . TYR A 1 88 ? -10.216 -2.044 4.631 1.00 95.62 88 TYR A CA 1
ATOM 702 C C . TYR A 1 88 ? -9.261 -1.940 5.826 1.00 95.62 88 TYR A C 1
ATOM 704 O O . TYR A 1 88 ? -8.860 -2.964 6.367 1.00 95.62 88 TYR A O 1
ATOM 712 N N . GLN A 1 89 ? -8.895 -0.731 6.265 1.00 93.12 89 GLN A N 1
ATOM 713 C CA . GLN A 1 89 ? -7.829 -0.527 7.253 1.00 93.12 89 GLN A CA 1
ATOM 714 C C . GLN A 1 89 ? -8.056 -1.284 8.570 1.00 93.12 89 GLN A C 1
ATOM 716 O O . GLN A 1 89 ? -7.104 -1.742 9.188 1.00 93.12 89 GLN A O 1
ATOM 721 N N . ALA A 1 90 ? -9.314 -1.431 8.994 1.00 92.69 90 ALA A N 1
ATOM 722 C CA . ALA A 1 90 ? -9.667 -2.139 10.224 1.00 92.69 90 ALA A CA 1
ATOM 723 C C . ALA A 1 90 ? -9.437 -3.663 10.156 1.00 92.69 90 ALA A C 1
ATOM 725 O O . ALA A 1 90 ? -9.375 -4.303 11.205 1.00 92.69 90 ALA A O 1
ATOM 726 N N . ASP A 1 91 ? -9.323 -4.223 8.948 1.00 89.31 91 ASP A N 1
ATOM 727 C CA . ASP A 1 91 ? -9.131 -5.653 8.689 1.00 89.31 91 ASP A CA 1
ATOM 728 C C . ASP A 1 91 ? -7.670 -6.006 8.324 1.00 89.31 91 ASP A C 1
ATOM 730 O O . ASP A 1 91 ? -7.375 -7.179 8.069 1.00 89.31 91 ASP A O 1
ATOM 734 N N . LEU A 1 92 ? -6.776 -5.004 8.254 1.00 85.50 92 LEU A N 1
ATOM 735 C CA . LEU A 1 92 ? -5.353 -5.154 7.906 1.00 85.50 92 LEU A CA 1
ATOM 736 C C . LEU A 1 92 ? -4.459 -5.520 9.095 1.00 85.50 92 LEU A C 1
ATOM 738 O O . LEU A 1 92 ? -4.751 -5.111 10.239 1.00 85.50 92 LEU A O 1
#

Foldseek 3Di:
DDDDDPDPPPDDDDDPPPPDPPPPPPQDFPDDDPQKTKGADPPDDPDGWIWIDHPPWIFTARLPPRDTPDIDDDPVSSVVSSVVSVVCSVVD

Radius of gyration: 25.67 Å; chains: 1; bounding box: 67×71×26 Å

Sequence (92 aa):
MPNKRPSSDAERRGLAMTLGTTRHSPMPEITRFYGIIIKLFFGDHPPPHFHAVYGERNALFDIETLEMIEGDLPPRAKKLVSEWATEYQADL